Protein AF-A0A843BWD2-F1 (afdb_monomer_lite)

Foldseek 3Di:
DVVVLVVVQVVVVVVCVVVVDQKDFLVVVCVVVVHDSVVVQVSCPDPVNVVFWDWDADPVRTIMIGGDPPPPPPPPPPPPVPDDDPVPLVPQCCVVPPCVVQADDPHPHHCVPHPSNVCSVPPDPPPPPPD

Secondary structure (DSSP, 8-state):
-HHHHHHHHHHHHHHHHHHT-SEEEHHHHHHHHT--HHHHHHHHTSHHHHTTEEEEE-TTS-EEEEE------------------GGGSTT-GGGT-TTGGGBSTTSSB-TTT-HHHHHHHT--TTTTTT-

Radius of gyration: 26.28 Å; chains: 1; bounding box: 65×30×62 Å

pLDDT: mean 74.63, std 12.86, range [41.44, 89.5]

Sequence (131 aa):
MIAITKEFKQLLQEMFELRGVTEIAADDLVEVLSVNKKELEKLLKDESVREEFKLVKAKDGSDFVKRYLNERLEGKLMTSTFDIRWDNIDGCPCFTCYELDRCNIGNPISSVDCPLFSKWLFKDPDEEKEK

Structure (mmCIF, N/CA/C/O backbone):
data_AF-A0A843BWD2-F1
#
_entry.id   AF-A0A843BWD2-F1
#
loop_
_atom_site.group_PDB
_atom_site.id
_atom_site.type_symbol
_atom_site.label_atom_id
_atom_site.label_alt_id
_atom_site.label_comp_id
_atom_site.label_asym_id
_atom_site.label_entity_id
_atom_site.label_seq_id
_atom_site.pdbx_PDB_ins_code
_atom_site.Cartn_x
_atom_site.Cartn_y
_atom_site.Cartn_z
_atom_site.occupancy
_atom_site.B_iso_or_equiv
_atom_site.auth_seq_id
_atom_site.auth_comp_id
_atom_site.auth_asym_id
_atom_site.auth_atom_id
_atom_site.pdbx_PDB_model_num
ATOM 1 N N . MET A 1 1 ? -8.088 -2.059 29.812 1.00 48.94 1 MET A N 1
ATOM 2 C CA . MET A 1 1 ? -8.666 -1.932 28.453 1.00 48.94 1 MET A CA 1
ATOM 3 C C . MET A 1 1 ? -7.617 -1.955 27.337 1.00 48.94 1 MET A C 1
ATOM 5 O O . MET A 1 1 ? -7.948 -2.460 26.282 1.00 48.94 1 MET A O 1
ATOM 9 N N . ILE A 1 2 ? -6.366 -1.522 27.564 1.00 47.41 2 ILE A N 1
ATOM 10 C CA . ILE A 1 2 ? -5.292 -1.472 26.540 1.00 47.41 2 ILE A CA 1
ATOM 11 C C . ILE A 1 2 ? -4.837 -2.860 26.023 1.00 47.41 2 ILE A C 1
ATOM 13 O O . ILE A 1 2 ? -4.363 -2.975 24.900 1.00 47.41 2 ILE A O 1
ATOM 17 N N . ALA A 1 3 ? -4.969 -3.929 26.818 1.00 56.78 3 ALA A N 1
ATOM 18 C CA . ALA A 1 3 ? -4.567 -5.277 26.392 1.00 56.78 3 ALA A CA 1
ATOM 19 C C . ALA A 1 3 ? -5.495 -5.857 25.306 1.00 56.78 3 ALA A C 1
ATOM 21 O O . ALA A 1 3 ? -5.021 -6.402 24.318 1.00 56.78 3 ALA A O 1
ATOM 22 N N . ILE A 1 4 ? -6.807 -5.638 25.449 1.00 64.12 4 ILE A N 1
ATOM 23 C CA . ILE A 1 4 ? -7.839 -6.180 24.551 1.00 64.12 4 ILE A CA 1
ATOM 24 C C . ILE A 1 4 ? -7.719 -5.574 23.145 1.00 64.12 4 ILE A C 1
ATOM 26 O O . ILE A 1 4 ? -7.925 -6.255 22.146 1.00 64.12 4 ILE A O 1
ATOM 30 N N . THR A 1 5 ? -7.352 -4.294 23.044 1.00 69.88 5 THR A N 1
ATOM 31 C CA . THR A 1 5 ? -7.241 -3.600 21.753 1.00 69.88 5 THR A CA 1
ATOM 32 C C . THR A 1 5 ? -6.000 -4.009 20.960 1.00 69.88 5 THR A C 1
ATOM 34 O O . THR A 1 5 ? -6.059 -4.052 19.733 1.00 69.88 5 THR A O 1
ATOM 37 N N . LYS A 1 6 ? -4.905 -4.394 21.631 1.00 74.19 6 LYS A N 1
ATOM 38 C CA . LYS A 1 6 ? -3.721 -4.965 20.965 1.00 74.19 6 LYS A CA 1
ATOM 39 C C . LYS A 1 6 ? -3.988 -6.355 20.392 1.00 74.19 6 LYS A C 1
ATOM 41 O O . LYS A 1 6 ? -3.645 -6.596 19.240 1.00 74.19 6 LYS A O 1
ATOM 46 N N . GLU A 1 7 ? -4.626 -7.233 21.165 1.00 79.44 7 GLU A N 1
ATOM 47 C CA . GLU A 1 7 ? -4.991 -8.582 20.705 1.00 79.44 7 GLU A CA 1
ATOM 48 C C . GLU A 1 7 ? -5.971 -8.519 19.526 1.00 79.44 7 GLU A C 1
ATOM 50 O O . GLU A 1 7 ? -5.778 -9.188 18.513 1.00 79.44 7 GLU A O 1
ATOM 55 N N . PHE A 1 8 ? -6.967 -7.633 19.604 1.00 82.75 8 PHE A N 1
ATOM 56 C CA . PHE A 1 8 ? -7.912 -7.392 18.513 1.00 82.75 8 PHE A CA 1
ATOM 57 C C . PHE A 1 8 ? -7.224 -6.912 17.226 1.00 82.75 8 PHE A C 1
ATOM 59 O O . PHE A 1 8 ? -7.528 -7.393 16.135 1.00 82.75 8 PHE A O 1
ATOM 66 N N . LYS A 1 9 ? -6.271 -5.981 17.344 1.00 83.00 9 LYS A N 1
ATOM 67 C CA . LYS A 1 9 ? -5.496 -5.484 16.203 1.00 83.00 9 LYS A CA 1
ATOM 68 C C . LYS A 1 9 ? -4.676 -6.590 15.541 1.00 83.00 9 LYS A C 1
ATOM 70 O O . LYS A 1 9 ? -4.647 -6.662 14.316 1.00 83.00 9 LYS A O 1
ATOM 75 N N . GLN A 1 10 ? -4.038 -7.443 16.338 1.00 83.88 10 GLN A N 1
ATOM 76 C CA . GLN A 1 10 ? -3.230 -8.551 15.834 1.00 83.88 10 GLN A CA 1
ATOM 77 C C . GLN A 1 10 ? -4.095 -9.588 15.104 1.00 83.88 10 GLN A C 1
ATOM 79 O O . GLN A 1 10 ? -3.762 -9.981 13.990 1.00 83.88 10 GLN A O 1
ATOM 84 N N . LEU A 1 11 ? -5.262 -9.929 15.660 1.00 85.56 11 LEU A N 1
ATOM 85 C CA . LEU A 1 11 ? -6.241 -10.804 15.003 1.00 85.56 11 LEU A CA 1
ATOM 86 C C . LEU A 1 11 ? -6.733 -10.233 13.666 1.00 85.56 11 LEU A C 1
ATOM 88 O O . LEU A 1 11 ? -6.853 -10.965 12.684 1.00 85.56 11 LEU A O 1
ATOM 92 N N . LEU A 1 12 ? -6.999 -8.923 13.602 1.00 85.94 12 LEU A N 1
ATOM 93 C CA . LEU A 1 12 ? -7.332 -8.274 12.335 1.00 85.94 12 LEU A CA 1
ATOM 94 C C . LEU A 1 12 ? -6.163 -8.362 11.347 1.00 85.94 12 LEU A C 1
ATOM 96 O O . LEU A 1 12 ? -6.379 -8.735 10.200 1.00 85.94 12 LEU A O 1
ATOM 100 N N . GLN A 1 13 ? -4.931 -8.066 11.759 1.00 85.31 13 GLN A N 1
ATOM 101 C CA . GLN A 1 13 ? -3.770 -8.167 10.866 1.00 85.31 13 GLN A CA 1
ATOM 102 C C . GLN A 1 13 ? -3.615 -9.582 10.288 1.00 85.31 13 GLN A C 1
ATOM 104 O O . GLN A 1 13 ? -3.538 -9.720 9.066 1.00 85.31 13 GLN A O 1
ATOM 109 N N . GLU A 1 14 ? -3.693 -10.615 11.130 1.00 85.50 14 GLU A N 1
ATOM 110 C CA . GLU A 1 14 ? -3.626 -12.019 10.704 1.00 85.50 14 GLU A CA 1
ATOM 111 C C . GLU A 1 14 ? -4.747 -12.379 9.721 1.00 85.50 14 GLU A C 1
ATOM 113 O O . GLU A 1 14 ? -4.492 -13.014 8.699 1.00 85.50 14 GLU A O 1
ATOM 118 N N . MET A 1 15 ? -5.984 -11.932 9.961 1.00 84.31 15 MET A N 1
ATOM 119 C CA . MET A 1 15 ? -7.099 -12.213 9.049 1.00 84.31 15 MET A CA 1
ATOM 120 C C . MET A 1 15 ? -6.943 -11.560 7.675 1.00 84.31 15 MET A C 1
ATOM 122 O O . MET A 1 15 ? -7.268 -12.182 6.661 1.00 84.31 15 MET A O 1
ATOM 126 N N . PHE A 1 16 ? -6.451 -10.321 7.624 1.00 86.12 16 PHE A N 1
ATOM 127 C CA . PHE A 1 16 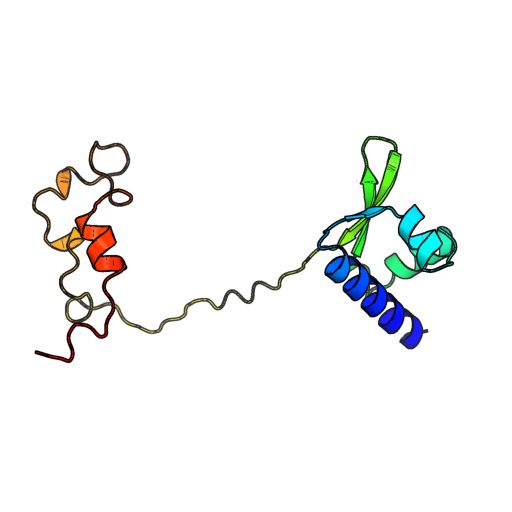? -6.198 -9.640 6.353 1.00 86.12 16 PHE A CA 1
ATOM 128 C C . PHE A 1 16 ? -5.015 -10.277 5.607 1.00 86.12 16 PHE A C 1
ATOM 130 O O . PHE A 1 16 ? -5.069 -10.402 4.385 1.00 86.12 16 PHE A O 1
ATOM 137 N N . GLU A 1 17 ? -3.980 -10.725 6.323 1.00 83.81 17 GLU A N 1
ATOM 138 C CA . GLU A 1 17 ? -2.812 -11.400 5.737 1.00 83.81 17 GLU A CA 1
ATOM 139 C C . GLU A 1 17 ? -3.142 -12.799 5.214 1.00 83.81 17 GLU A C 1
ATOM 141 O O . GLU A 1 17 ? -2.787 -13.120 4.082 1.00 83.81 17 GLU A O 1
ATOM 146 N N . LEU A 1 18 ? -3.898 -13.598 5.974 1.00 83.69 18 LEU A N 1
ATOM 147 C CA . LEU A 1 18 ? -4.339 -14.931 5.552 1.00 83.69 18 LEU A CA 1
ATOM 148 C C . LEU A 1 18 ? -5.240 -14.885 4.316 1.00 83.69 18 LEU A C 1
ATOM 150 O O . LEU A 1 18 ? -5.141 -15.747 3.444 1.00 83.69 18 LEU A O 1
ATOM 154 N N . ARG A 1 19 ? -6.136 -13.893 4.241 1.00 81.75 19 ARG A N 1
ATOM 155 C CA . ARG A 1 19 ? -7.045 -13.730 3.098 1.00 81.75 19 ARG A CA 1
ATOM 156 C C . ARG A 1 19 ? -6.390 -13.004 1.918 1.00 81.75 19 ARG A C 1
ATOM 158 O O . ARG A 1 19 ? -6.922 -13.079 0.815 1.00 81.75 19 ARG A O 1
ATOM 165 N N . GLY A 1 20 ? -5.276 -12.297 2.127 1.00 78.75 20 GLY A N 1
ATOM 166 C CA . GLY A 1 20 ? -4.609 -11.507 1.086 1.00 78.75 20 GLY A CA 1
ATOM 167 C C . GLY A 1 20 ? -5.480 -10.377 0.524 1.00 78.75 20 GLY A C 1
ATOM 168 O O . GLY A 1 20 ? -5.328 -9.993 -0.634 1.00 78.75 20 GLY A O 1
ATOM 169 N N . VAL A 1 21 ? -6.422 -9.865 1.322 1.00 82.56 21 VAL A N 1
ATOM 170 C CA . VAL A 1 21 ? -7.381 -8.824 0.920 1.00 82.56 21 VAL A CA 1
ATOM 171 C C . VAL A 1 21 ? -7.161 -7.547 1.717 1.00 82.56 21 VAL A C 1
ATOM 173 O O . VAL A 1 21 ? -6.648 -7.568 2.831 1.00 82.56 21 VAL A O 1
ATOM 176 N N . THR A 1 22 ? -7.579 -6.417 1.153 1.00 82.38 22 THR A N 1
ATOM 177 C CA . THR A 1 22 ? -7.536 -5.097 1.805 1.00 82.38 22 THR A CA 1
ATOM 178 C C . THR A 1 22 ? -8.872 -4.699 2.431 1.00 82.38 22 THR A C 1
ATOM 180 O O . THR A 1 22 ? -8.946 -3.689 3.134 1.00 82.38 22 THR A O 1
ATOM 183 N N . GLU A 1 23 ? -9.922 -5.492 2.204 1.00 87.31 23 GLU A N 1
ATOM 184 C CA . GLU A 1 23 ? -11.295 -5.245 2.640 1.00 87.31 23 GLU A CA 1
ATOM 185 C C . GLU A 1 23 ? -11.943 -6.568 3.074 1.00 87.31 23 GLU A C 1
ATOM 187 O O . GLU A 1 23 ? -11.827 -7.579 2.381 1.00 87.31 23 GLU A O 1
ATOM 192 N N . ILE A 1 24 ? -12.618 -6.566 4.225 1.00 88.31 24 ILE A N 1
ATOM 193 C CA . ILE A 1 24 ? -13.385 -7.708 4.745 1.00 88.31 24 ILE A CA 1
ATOM 194 C C . ILE A 1 24 ? -14.783 -7.213 5.122 1.00 88.31 24 ILE A C 1
ATOM 196 O O . ILE A 1 24 ? -14.920 -6.121 5.675 1.00 88.31 24 ILE A O 1
ATOM 200 N N . ALA A 1 25 ? -15.827 -7.992 4.829 1.00 89.12 25 ALA A N 1
ATOM 201 C CA . ALA A 1 25 ? -17.191 -7.661 5.238 1.00 89.12 25 ALA A CA 1
ATOM 202 C C . ALA A 1 25 ? -17.284 -7.526 6.764 1.00 89.12 25 ALA A C 1
ATOM 204 O O . ALA A 1 25 ? -16.712 -8.317 7.513 1.00 89.12 25 ALA A O 1
ATOM 205 N N . ALA A 1 26 ? -18.001 -6.509 7.243 1.00 87.56 26 ALA A N 1
ATOM 206 C CA . ALA A 1 26 ? -18.178 -6.318 8.678 1.00 87.56 26 ALA A CA 1
ATOM 207 C C . ALA A 1 26 ? -18.944 -7.492 9.304 1.00 87.56 26 ALA A C 1
ATOM 209 O O . ALA A 1 26 ? -18.646 -7.865 10.435 1.00 87.56 26 ALA A O 1
ATOM 210 N N . ASP A 1 27 ? -19.877 -8.091 8.559 1.00 85.88 27 ASP A N 1
ATOM 211 C CA . ASP A 1 27 ? -20.645 -9.254 9.006 1.00 85.88 27 ASP A CA 1
ATOM 212 C C . ASP A 1 27 ? -19.748 -10.497 9.168 1.00 85.88 27 ASP A C 1
ATOM 214 O O . ASP A 1 27 ? -19.808 -11.146 10.210 1.00 85.88 27 ASP A O 1
ATOM 218 N N . ASP A 1 28 ? -18.809 -10.744 8.243 1.00 85.88 28 ASP A N 1
ATOM 219 C CA . ASP A 1 28 ? -17.791 -11.799 8.397 1.00 85.88 28 ASP A CA 1
ATOM 220 C C . ASP A 1 28 ? -16.959 -11.605 9.674 1.00 85.88 28 ASP A C 1
ATOM 222 O O . ASP A 1 28 ? -16.636 -12.561 10.377 1.00 85.88 28 ASP A O 1
ATOM 226 N N . LEU A 1 29 ? -16.579 -10.360 9.982 1.00 84.62 29 LEU A N 1
ATOM 227 C CA . LEU A 1 29 ? -15.788 -10.055 11.176 1.00 84.62 29 LEU A CA 1
ATOM 228 C C . LEU A 1 29 ? -16.598 -10.236 12.459 1.00 84.62 29 LEU A C 1
ATOM 230 O O . LEU A 1 29 ? -16.058 -10.722 13.449 1.00 84.62 29 LEU A O 1
ATOM 234 N N . VAL A 1 30 ? -17.876 -9.857 12.445 1.00 86.88 30 VAL A N 1
ATOM 235 C CA . VAL A 1 30 ? -18.824 -10.076 13.548 1.00 86.88 30 VAL A CA 1
ATOM 236 C C . VAL A 1 30 ? -18.970 -11.570 13.835 1.00 86.88 30 VAL A C 1
ATOM 238 O O . VAL A 1 30 ? -18.891 -11.966 14.999 1.00 86.88 30 VAL A O 1
ATOM 241 N N . GLU A 1 31 ? -19.114 -12.398 12.796 1.00 85.75 31 GLU A N 1
ATOM 242 C CA . GLU A 1 31 ? -19.218 -13.854 12.938 1.00 85.75 31 GLU A CA 1
ATOM 243 C C . GLU A 1 31 ? -17.921 -14.476 13.465 1.00 85.75 31 GLU A C 1
ATOM 245 O O . GLU A 1 31 ? -17.940 -15.192 14.468 1.00 85.75 31 GLU A O 1
ATOM 250 N N . VAL A 1 32 ? -16.780 -14.170 12.840 1.00 84.50 32 VAL A N 1
ATOM 251 C CA . VAL A 1 32 ? -15.494 -14.791 13.199 1.00 84.50 32 VAL A CA 1
ATOM 252 C C . VAL A 1 32 ? -15.026 -14.366 14.589 1.00 84.50 32 VAL A C 1
ATOM 254 O O . VAL A 1 32 ? -14.531 -15.190 15.355 1.00 84.50 32 VAL A O 1
ATOM 257 N N . LEU A 1 33 ? -15.192 -13.089 14.936 1.00 81.75 33 LEU A N 1
ATOM 258 C CA . LEU A 1 33 ? -14.760 -12.563 16.232 1.00 81.75 33 LEU A CA 1
ATOM 259 C C . LEU A 1 33 ? -15.814 -12.772 17.326 1.00 81.75 33 LEU A C 1
ATOM 261 O O . LEU A 1 33 ? -15.529 -12.504 18.490 1.00 81.75 33 LEU A O 1
ATOM 265 N N . SER A 1 34 ? -17.013 -13.259 16.974 1.00 83.81 34 SER A N 1
ATOM 266 C CA . SER A 1 34 ? -18.134 -13.459 17.903 1.00 83.81 34 SER A CA 1
ATOM 267 C C . SER A 1 34 ? -18.458 -12.201 18.727 1.00 83.81 34 SER A C 1
ATOM 269 O O . SER A 1 34 ? -18.771 -12.281 19.916 1.00 83.81 34 SER A O 1
ATOM 271 N N . VAL A 1 35 ? -18.369 -11.025 18.098 1.00 83.94 35 VAL A N 1
ATOM 272 C CA . VAL A 1 35 ? -18.633 -9.714 18.719 1.00 83.94 35 VAL A CA 1
ATOM 273 C C . VAL A 1 35 ? -19.863 -9.067 18.111 1.00 83.94 35 VAL A C 1
ATOM 275 O O . VAL A 1 35 ? -20.155 -9.258 16.937 1.00 83.94 35 VAL A O 1
ATOM 278 N N . ASN A 1 36 ? -20.563 -8.217 18.861 1.00 86.88 36 ASN A N 1
ATOM 279 C CA . ASN A 1 36 ? -21.674 -7.461 18.285 1.00 86.88 36 ASN A CA 1
ATOM 280 C C . ASN A 1 36 ? -21.186 -6.328 17.374 1.00 86.88 36 ASN A C 1
ATOM 282 O O . ASN A 1 36 ? -20.152 -5.707 17.621 1.00 86.88 36 ASN A O 1
ATOM 286 N N . LYS A 1 37 ? -22.008 -5.928 16.396 1.00 82.88 37 LYS A N 1
ATOM 287 C CA . LYS A 1 37 ? -21.708 -4.796 15.495 1.00 82.88 37 LYS A CA 1
ATOM 288 C C . LYS A 1 37 ? -21.363 -3.495 16.240 1.00 82.88 37 LYS A C 1
ATOM 290 O O . LYS A 1 37 ? -20.452 -2.772 15.852 1.00 82.88 37 LYS A O 1
ATOM 295 N N . LYS A 1 38 ? -22.031 -3.226 17.370 1.00 84.38 38 LYS A N 1
ATOM 296 C CA . LYS A 1 38 ? -21.731 -2.074 18.245 1.00 84.38 38 LYS A CA 1
ATOM 297 C C . LYS A 1 38 ? -20.368 -2.175 18.935 1.00 84.38 38 LYS A C 1
ATOM 299 O O . LYS A 1 38 ? -19.732 -1.154 19.182 1.00 84.38 38 LYS A O 1
ATOM 304 N N . GLU A 1 39 ? -19.938 -3.385 19.278 1.00 83.19 39 GLU A N 1
ATOM 305 C CA . GLU A 1 39 ? -18.632 -3.629 19.893 1.00 83.19 39 GLU A CA 1
ATOM 306 C C . GLU A 1 39 ? -17.528 -3.522 18.849 1.00 83.19 39 GLU A C 1
ATOM 308 O O . GLU A 1 39 ? -16.536 -2.842 19.101 1.00 83.19 39 GLU A O 1
ATOM 313 N N . LEU A 1 40 ? -17.752 -4.071 17.651 1.00 84.56 40 LEU A N 1
ATOM 314 C CA . LEU A 1 40 ? -16.860 -3.904 16.508 1.00 84.56 40 LEU A CA 1
ATOM 315 C C . LEU A 1 40 ? -16.638 -2.417 16.190 1.00 84.56 40 LEU A C 1
ATOM 317 O O . LEU A 1 40 ? -15.500 -1.968 16.093 1.00 84.56 40 LEU A O 1
ATOM 321 N N . GLU A 1 41 ? -17.706 -1.618 16.120 1.00 85.12 41 GLU A N 1
ATOM 322 C CA . GLU A 1 41 ? -17.588 -0.166 15.928 1.00 85.12 41 GLU A CA 1
ATOM 323 C C . GLU A 1 41 ? -16.814 0.531 17.052 1.00 85.12 41 GLU A C 1
ATOM 325 O O . GLU A 1 41 ? -16.092 1.497 16.798 1.00 85.12 41 GLU A O 1
ATOM 330 N N . LYS A 1 42 ? -16.976 0.083 18.301 1.00 86.44 42 LYS A N 1
ATOM 331 C CA . LYS A 1 42 ? -16.263 0.652 19.449 1.00 86.44 42 LYS A CA 1
ATOM 332 C C . LYS A 1 42 ? -14.770 0.324 19.388 1.00 86.44 42 LYS A C 1
ATOM 334 O O . LYS A 1 42 ? -13.961 1.207 19.653 1.00 86.44 42 LYS A O 1
ATOM 339 N N . LEU A 1 43 ? -14.423 -0.904 19.008 1.00 84.50 43 LEU A N 1
ATOM 340 C CA . LEU A 1 43 ? -13.042 -1.366 18.856 1.00 84.50 43 LEU A CA 1
ATOM 341 C C . LEU A 1 43 ? -12.343 -0.684 17.673 1.00 84.50 43 LEU A C 1
ATOM 343 O O . LEU A 1 43 ? -11.206 -0.249 17.807 1.00 84.50 43 LEU A O 1
ATOM 347 N N . LEU A 1 44 ? -13.042 -0.490 16.551 1.00 85.38 44 LEU A N 1
ATOM 348 C CA . LEU A 1 44 ? -12.515 0.236 15.386 1.00 85.38 44 LEU A CA 1
ATOM 349 C C . LEU A 1 44 ? -12.370 1.750 15.617 1.00 85.38 44 LEU A C 1
ATOM 351 O O . LEU A 1 44 ? -11.657 2.422 14.874 1.00 85.38 44 LEU A O 1
ATOM 355 N N . LYS A 1 45 ? -13.054 2.314 16.621 1.00 84.88 45 LYS A N 1
ATOM 356 C CA . LYS A 1 45 ? -12.900 3.722 17.028 1.00 84.88 45 LYS A CA 1
ATOM 357 C C . LYS A 1 45 ? -11.726 3.948 17.981 1.00 84.88 45 LYS A C 1
ATOM 359 O O . LYS A 1 45 ? -11.413 5.110 18.240 1.00 84.88 45 LYS A O 1
ATOM 364 N N . ASP A 1 46 ? -11.104 2.885 18.489 1.00 85.06 46 ASP A N 1
ATOM 365 C CA . ASP A 1 46 ? -9.923 2.989 19.341 1.00 85.06 46 ASP A CA 1
ATOM 366 C C . ASP A 1 46 ? -8.750 3.610 18.572 1.00 85.06 46 ASP A C 1
ATOM 368 O O . ASP A 1 46 ? -8.535 3.313 17.396 1.00 85.06 46 ASP A O 1
ATOM 372 N N . GLU A 1 47 ? -7.990 4.476 19.236 1.00 78.00 47 GLU A N 1
ATOM 373 C CA . GLU A 1 47 ? -6.893 5.238 18.630 1.00 78.00 47 GLU A CA 1
ATOM 374 C C . GLU A 1 47 ? -5.820 4.324 18.022 1.00 78.00 47 GLU A C 1
ATOM 376 O O . GLU A 1 47 ? -5.307 4.609 16.945 1.00 78.00 47 GLU A O 1
ATOM 381 N N . SER A 1 48 ? -5.563 3.165 18.638 1.00 77.50 48 SER A N 1
ATOM 382 C CA . SER A 1 48 ? -4.552 2.209 18.164 1.00 77.50 48 SER A CA 1
ATOM 383 C C . SER A 1 48 ? -4.953 1.421 16.909 1.00 77.50 48 SER A C 1
ATOM 385 O O . SER A 1 48 ? -4.087 0.839 16.244 1.00 77.50 48 SER A O 1
ATOM 387 N N . VAL A 1 49 ? -6.253 1.388 16.598 1.00 83.38 49 VAL A N 1
ATOM 388 C CA . VAL A 1 49 ? -6.850 0.603 15.506 1.00 83.38 49 VAL A CA 1
ATOM 389 C C . VAL A 1 49 ? -7.316 1.509 14.370 1.00 83.38 49 VAL A C 1
ATOM 391 O O . VAL A 1 49 ? -7.100 1.184 13.205 1.00 83.38 49 VAL A O 1
ATOM 394 N N . ARG A 1 50 ? -7.911 2.664 14.691 1.00 82.12 50 ARG A N 1
ATOM 395 C CA . ARG A 1 50 ? -8.524 3.603 13.734 1.00 82.12 50 ARG A CA 1
ATOM 396 C C . ARG A 1 50 ? -7.547 4.150 12.688 1.00 82.12 50 ARG A C 1
ATOM 398 O O . ARG A 1 50 ? -7.975 4.582 11.612 1.00 82.12 50 ARG A O 1
ATOM 405 N N . GLU A 1 51 ? -6.255 4.176 13.008 1.00 78.00 51 GLU A N 1
ATOM 406 C CA . GLU A 1 51 ? -5.199 4.583 12.076 1.00 78.00 51 GLU A CA 1
ATOM 407 C C . GLU A 1 51 ? -5.013 3.583 10.926 1.00 78.00 51 GLU A C 1
ATOM 409 O O . GLU A 1 51 ? -4.760 4.004 9.799 1.00 78.00 51 GLU A O 1
ATOM 414 N N . GLU A 1 52 ? -5.200 2.286 11.188 1.00 81.38 52 GLU A N 1
ATOM 415 C CA . GLU A 1 52 ? -4.955 1.197 10.231 1.00 81.38 52 GLU A CA 1
ATOM 416 C C . GLU A 1 52 ? -6.240 0.554 9.702 1.00 81.38 52 GLU A C 1
ATOM 418 O O . GLU A 1 52 ? -6.246 0.028 8.594 1.00 81.38 52 GLU A O 1
ATOM 423 N N . PHE A 1 53 ? -7.347 0.600 10.442 1.00 87.06 53 PHE A N 1
ATOM 424 C CA . PHE A 1 53 ? -8.600 -0.055 10.067 1.00 87.06 53 PHE A CA 1
ATOM 425 C C . PHE A 1 53 ? -9.771 0.914 10.192 1.00 87.06 53 PHE A C 1
ATOM 427 O O . PHE A 1 53 ? -9.954 1.558 11.227 1.00 87.06 53 PHE A O 1
ATOM 434 N N . LYS A 1 54 ? -10.603 1.010 9.149 1.00 86.81 54 LYS A N 1
ATOM 435 C CA . LYS A 1 54 ? -11.838 1.811 9.199 1.00 86.81 54 LYS A CA 1
ATOM 436 C C . LYS A 1 54 ? -13.018 1.044 8.644 1.00 86.81 54 LYS A C 1
ATOM 438 O O . LYS A 1 54 ? -12.902 0.338 7.648 1.00 86.81 54 LYS A O 1
ATOM 443 N N . LEU A 1 55 ? -14.168 1.263 9.268 1.00 88.00 55 LEU A N 1
ATOM 444 C CA . LEU A 1 55 ? -15.452 0.841 8.735 1.00 88.00 55 LEU A CA 1
ATOM 445 C C . LEU A 1 55 ? -15.860 1.784 7.592 1.00 88.00 55 LEU A C 1
ATOM 447 O O . LEU A 1 55 ? -15.871 3.006 7.763 1.00 88.00 55 LEU A O 1
ATOM 451 N N . VAL A 1 56 ? -16.184 1.217 6.437 1.00 87.88 56 VAL A N 1
ATOM 452 C CA . VAL A 1 56 ? -16.577 1.910 5.211 1.00 87.88 56 VAL A CA 1
ATOM 453 C C . VAL A 1 56 ? -17.900 1.327 4.734 1.00 87.88 56 VAL A C 1
ATOM 455 O O . VAL A 1 56 ? -18.091 0.115 4.740 1.00 87.88 56 VAL A O 1
ATOM 458 N N . LYS A 1 57 ? -18.806 2.199 4.293 1.00 87.88 57 LYS A N 1
ATOM 459 C CA . LYS A 1 57 ? -20.052 1.794 3.644 1.00 87.88 57 LYS A CA 1
ATOM 460 C C . LYS A 1 57 ? -19.867 1.733 2.141 1.00 87.88 57 LYS A C 1
ATOM 462 O O . LYS A 1 57 ? -19.437 2.717 1.534 1.00 87.88 57 LYS A O 1
ATOM 467 N N . ALA A 1 58 ? -20.214 0.602 1.549 1.00 84.00 58 ALA A N 1
ATOM 468 C CA . ALA A 1 58 ? -20.291 0.467 0.108 1.00 84.00 58 ALA A CA 1
ATOM 469 C C . ALA A 1 58 ? -21.557 1.132 -0.450 1.00 84.00 58 ALA A C 1
ATOM 471 O O . ALA A 1 58 ? -22.480 1.516 0.273 1.00 84.00 58 ALA A O 1
ATOM 472 N N . LYS A 1 59 ? -21.583 1.301 -1.776 1.00 82.31 59 LYS A N 1
ATOM 473 C CA . LYS A 1 59 ? -22.683 1.970 -2.493 1.00 82.31 59 LYS A CA 1
ATOM 474 C C . LYS A 1 59 ? -24.010 1.213 -2.407 1.00 82.31 59 LYS A C 1
ATOM 476 O O . LYS A 1 59 ? -25.059 1.818 -2.584 1.00 82.31 59 LYS A O 1
ATOM 481 N N . ASP A 1 60 ? -23.949 -0.086 -2.151 1.00 82.62 60 ASP A N 1
ATOM 482 C CA . ASP A 1 60 ? -25.094 -0.974 -1.944 1.00 82.62 60 ASP A CA 1
ATOM 483 C C . ASP A 1 60 ? -25.631 -0.941 -0.498 1.00 82.62 60 ASP A C 1
ATOM 485 O O . ASP A 1 60 ? -26.655 -1.555 -0.209 1.00 82.62 60 ASP A O 1
ATOM 489 N N . GLY A 1 61 ? -24.978 -0.197 0.404 1.00 83.25 61 GLY A N 1
ATOM 490 C CA . GLY A 1 61 ? -25.355 -0.076 1.811 1.00 83.25 61 GLY A CA 1
ATOM 491 C C . GLY A 1 61 ? -24.726 -1.121 2.734 1.00 83.25 61 GLY A C 1
ATOM 492 O O . GLY A 1 61 ? -24.986 -1.069 3.937 1.00 83.25 61 GLY A O 1
ATOM 493 N N . SER A 1 62 ? -23.896 -2.027 2.209 1.00 85.44 62 SER A N 1
ATOM 494 C CA . SER A 1 62 ? -23.163 -2.999 3.024 1.00 85.44 62 SER A CA 1
ATOM 495 C C . SER A 1 62 ? -21.952 -2.362 3.722 1.00 85.44 62 SER A C 1
ATOM 497 O O . SER A 1 62 ? -21.374 -1.378 3.248 1.00 85.44 62 SER A O 1
ATOM 499 N N . ASP A 1 63 ? -21.608 -2.882 4.903 1.00 88.81 63 ASP A N 1
ATOM 500 C CA . ASP A 1 63 ? -20.509 -2.385 5.732 1.00 88.81 63 ASP A CA 1
ATOM 501 C C . ASP A 1 63 ? -19.275 -3.285 5.563 1.00 88.81 63 ASP A C 1
ATOM 503 O O . ASP A 1 63 ? -19.353 -4.499 5.747 1.00 88.81 63 ASP A O 1
ATOM 507 N N . PHE A 1 64 ? -18.117 -2.685 5.286 1.00 89.50 64 PHE A N 1
ATOM 508 C CA . PHE A 1 64 ? -16.828 -3.373 5.181 1.00 89.50 64 PHE A CA 1
ATOM 509 C C . PHE A 1 64 ? -15.795 -2.719 6.088 1.00 89.50 64 PHE A C 1
ATOM 511 O O . PHE A 1 64 ? -15.791 -1.504 6.279 1.00 89.50 64 PHE A O 1
ATOM 518 N N . VAL A 1 65 ? -14.873 -3.508 6.624 1.00 87.69 65 VAL A N 1
ATOM 519 C CA . VAL A 1 65 ? -13.675 -3.000 7.289 1.00 87.69 65 VAL A CA 1
ATOM 520 C C . VAL A 1 65 ? -12.542 -2.993 6.276 1.00 87.69 65 VAL A C 1
ATOM 522 O O . VAL A 1 65 ? -12.178 -4.027 5.719 1.00 87.69 65 VAL A O 1
ATOM 525 N N . LYS A 1 66 ? -11.985 -1.808 6.041 1.00 86.75 66 LYS A N 1
ATOM 526 C CA . LYS A 1 66 ? -10.865 -1.583 5.134 1.00 86.75 66 LYS A CA 1
ATOM 527 C C . LYS A 1 66 ? -9.580 -1.394 5.926 1.00 86.75 66 LYS A C 1
ATOM 529 O O . LYS A 1 66 ? -9.536 -0.547 6.826 1.00 86.75 66 LYS A O 1
ATOM 534 N N . ARG A 1 67 ? -8.542 -2.151 5.564 1.00 86.00 67 ARG A N 1
ATOM 535 C CA . ARG A 1 67 ? -7.176 -1.959 6.062 1.00 86.00 67 ARG A CA 1
ATOM 536 C C . ARG A 1 67 ? -6.509 -0.877 5.224 1.00 86.00 67 ARG A C 1
ATOM 538 O O . ARG A 1 67 ? -6.301 -1.031 4.022 1.00 86.00 67 ARG A O 1
ATOM 545 N N . TYR A 1 68 ? -6.177 0.226 5.870 1.00 78.06 68 TYR A N 1
ATOM 546 C CA . TYR A 1 68 ? -5.286 1.237 5.342 1.00 78.06 68 TYR A CA 1
ATOM 547 C C . TYR A 1 68 ? -3.876 0.818 5.722 1.00 78.06 68 TYR A C 1
ATOM 549 O O . TYR A 1 68 ? -3.471 0.927 6.879 1.00 78.06 68 TYR A O 1
ATOM 557 N N . LEU A 1 69 ? -3.120 0.333 4.739 1.00 64.81 69 LEU A N 1
ATOM 558 C CA . LEU A 1 69 ? -1.676 0.337 4.872 1.00 64.81 69 LEU A CA 1
ATOM 559 C C . LEU A 1 69 ? -1.266 1.814 4.870 1.00 64.81 69 LEU A C 1
ATOM 561 O O . LEU A 1 69 ? -1.097 2.425 3.817 1.00 64.81 69 LEU A O 1
ATOM 565 N N . ASN A 1 70 ? -1.096 2.402 6.054 1.00 55.09 70 ASN A N 1
ATOM 566 C CA . ASN A 1 70 ? -0.071 3.422 6.194 1.00 55.09 70 ASN A CA 1
ATOM 567 C C . ASN A 1 70 ? 1.244 2.660 6.096 1.00 55.09 70 ASN A C 1
ATOM 569 O O . ASN A 1 70 ? 1.934 2.432 7.088 1.00 55.09 70 ASN A O 1
ATOM 573 N N . GLU A 1 71 ? 1.588 2.245 4.878 1.00 50.44 71 GLU A N 1
ATOM 574 C CA . GLU A 1 71 ? 2.981 2.217 4.507 1.00 50.44 71 GLU A CA 1
ATOM 575 C C . GLU A 1 71 ? 3.424 3.647 4.825 1.00 50.44 71 GLU A C 1
ATOM 577 O O . GLU A 1 71 ? 3.215 4.591 4.059 1.00 50.44 71 GLU A O 1
ATOM 582 N N . ARG A 1 72 ? 4.021 3.841 6.010 1.00 45.66 72 ARG A N 1
ATOM 583 C CA . ARG A 1 72 ? 5.198 4.681 6.047 1.00 45.66 72 ARG A CA 1
ATOM 584 C C . ARG A 1 72 ? 6.051 4.039 4.972 1.00 45.66 72 ARG A C 1
ATOM 586 O O . ARG A 1 72 ? 6.797 3.103 5.233 1.00 45.66 72 ARG A O 1
ATOM 593 N N . LEU A 1 73 ? 5.896 4.543 3.753 1.00 47.19 73 LEU A N 1
ATOM 594 C CA . LEU A 1 73 ? 7.004 4.766 2.879 1.00 47.19 73 LEU A CA 1
ATOM 595 C C . LEU A 1 73 ? 7.956 5.578 3.767 1.00 47.19 73 LEU A C 1
ATOM 597 O O . LEU A 1 73 ? 8.077 6.795 3.657 1.00 47.19 73 LEU A O 1
ATOM 601 N N . GLU A 1 74 ? 8.698 4.880 4.626 1.00 46.72 74 GLU A N 1
ATOM 602 C CA . GLU A 1 74 ? 10.134 4.964 4.571 1.00 46.72 74 GLU A CA 1
ATOM 603 C C . GLU A 1 74 ? 10.467 4.690 3.104 1.00 46.72 74 GLU A C 1
ATOM 605 O O . GLU A 1 74 ? 10.958 3.634 2.716 1.00 46.72 74 GLU A O 1
ATOM 610 N N . GLY A 1 75 ? 10.176 5.681 2.251 1.00 43.72 75 GLY A N 1
ATOM 611 C CA . GLY A 1 75 ? 11.055 6.000 1.177 1.00 43.72 75 GLY A CA 1
ATOM 612 C C . GLY A 1 75 ? 12.358 6.146 1.920 1.00 43.72 75 GLY A C 1
ATOM 613 O O . GLY A 1 75 ? 12.654 7.190 2.501 1.00 43.72 75 GLY A O 1
ATOM 614 N N . LYS A 1 76 ? 13.124 5.057 1.945 1.00 42.31 76 LYS A N 1
ATOM 615 C CA . LYS A 1 76 ? 14.536 5.148 1.679 1.00 42.31 76 LYS A CA 1
ATOM 616 C C . LYS A 1 76 ? 14.581 6.082 0.481 1.00 42.31 76 LYS A C 1
ATOM 618 O O . LYS A 1 76 ? 14.449 5.654 -0.662 1.00 42.31 76 LYS A O 1
ATOM 623 N N . LEU A 1 77 ? 14.663 7.388 0.753 1.00 46.00 77 LEU A N 1
ATOM 624 C CA . LEU A 1 77 ? 15.324 8.280 -0.157 1.00 46.00 77 LEU A CA 1
ATOM 625 C C . LEU A 1 77 ? 16.590 7.498 -0.445 1.00 46.00 77 LEU A C 1
ATOM 627 O O . LEU A 1 77 ? 17.347 7.182 0.478 1.00 46.00 77 LEU A O 1
ATOM 631 N N . MET A 1 78 ? 16.758 7.074 -1.691 1.00 47.53 78 MET A N 1
ATOM 632 C CA . MET A 1 78 ? 18.083 6.740 -2.151 1.00 47.53 78 MET A CA 1
ATOM 633 C C . MET A 1 78 ? 18.860 8.054 -2.064 1.00 47.53 78 MET A C 1
ATOM 635 O O . MET A 1 78 ? 19.074 8.742 -3.050 1.00 47.53 78 MET A O 1
ATOM 639 N N . THR A 1 79 ? 19.270 8.441 -0.856 1.00 49.81 79 THR A N 1
ATOM 640 C CA . THR A 1 79 ? 20.423 9.288 -0.633 1.00 49.81 79 THR A CA 1
ATOM 64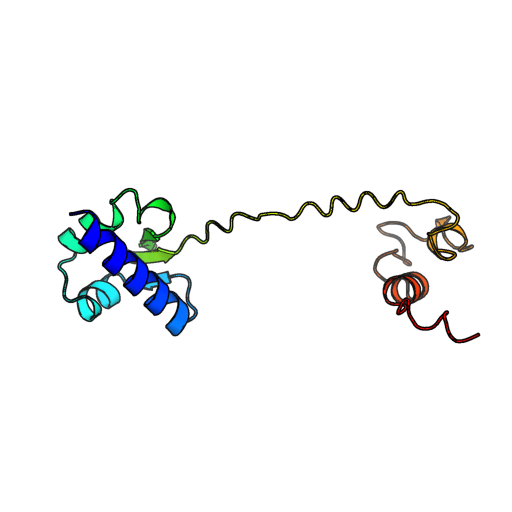1 C C . THR A 1 79 ? 21.616 8.393 -0.909 1.00 49.81 79 THR A C 1
ATOM 643 O O . THR A 1 79 ? 22.403 8.075 -0.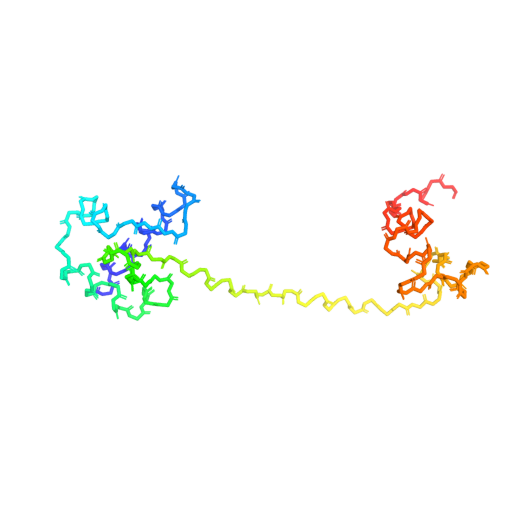019 1.00 49.81 79 THR A O 1
ATOM 646 N N . SER A 1 80 ? 21.728 7.916 -2.148 1.00 52.56 80 SER A N 1
ATOM 647 C CA . SER A 1 80 ? 23.037 7.608 -2.667 1.00 52.56 80 SER A CA 1
ATOM 648 C C . SER A 1 80 ? 23.740 8.958 -2.685 1.00 52.56 80 SER A C 1
ATOM 650 O O . SER A 1 80 ? 23.500 9.785 -3.558 1.00 52.56 80 SER A O 1
ATOM 652 N N . THR A 1 81 ? 24.622 9.191 -1.720 1.00 53.75 81 THR A N 1
ATOM 653 C CA . THR A 1 81 ? 25.672 10.222 -1.777 1.00 53.75 81 THR A CA 1
ATOM 654 C C . THR A 1 81 ? 26.676 9.948 -2.907 1.00 53.75 81 THR A C 1
ATOM 656 O O . THR A 1 81 ? 27.799 10.445 -2.891 1.00 53.75 81 THR A O 1
ATOM 659 N N . PHE A 1 82 ? 26.285 9.125 -3.881 1.00 59.38 82 PHE A N 1
ATOM 660 C CA . PHE A 1 82 ? 27.057 8.773 -5.043 1.00 59.38 82 PHE A CA 1
ATOM 661 C C . PHE A 1 82 ? 26.998 9.956 -6.001 1.00 59.38 82 PHE A C 1
ATOM 663 O O . PHE A 1 82 ? 26.019 10.174 -6.710 1.00 59.38 82 PHE A O 1
ATOM 670 N N . ASP A 1 83 ? 28.040 10.771 -5.925 1.00 65.81 83 ASP A N 1
ATOM 671 C CA . ASP A 1 83 ? 28.277 11.887 -6.823 1.00 65.81 83 ASP A CA 1
ATOM 672 C C . ASP A 1 83 ? 28.524 11.321 -8.229 1.00 65.81 83 ASP A C 1
ATOM 674 O O . ASP A 1 83 ? 29.548 10.677 -8.468 1.00 65.81 83 ASP A O 1
ATOM 678 N N . ILE A 1 84 ? 27.555 11.479 -9.135 1.00 65.69 84 ILE A N 1
ATOM 679 C CA . ILE A 1 84 ? 27.678 11.019 -10.523 1.00 65.69 84 ILE A CA 1
ATOM 680 C C . ILE A 1 84 ? 28.673 11.945 -11.228 1.00 65.69 84 ILE A C 1
ATOM 682 O O . ILE A 1 84 ? 28.420 13.135 -11.409 1.00 65.69 84 ILE A O 1
ATOM 686 N N . ARG A 1 85 ? 29.814 11.388 -11.629 1.00 73.62 85 ARG A N 1
ATOM 687 C CA . ARG A 1 85 ? 30.896 12.064 -12.349 1.00 73.62 85 ARG A CA 1
ATOM 688 C C . ARG A 1 85 ? 31.064 11.417 -13.714 1.00 73.62 85 ARG A C 1
ATOM 690 O O . ARG A 1 85 ? 30.748 10.248 -13.899 1.00 73.62 85 ARG A O 1
ATOM 697 N N . TRP A 1 86 ? 31.634 12.150 -14.665 1.00 70.06 86 TRP A N 1
ATOM 698 C CA . TRP A 1 86 ? 31.945 11.604 -15.991 1.00 70.06 86 TRP A CA 1
ATOM 699 C C . TRP A 1 86 ? 32.774 10.313 -15.929 1.00 70.06 86 TRP A C 1
ATOM 701 O O . TRP A 1 86 ? 32.576 9.422 -16.748 1.00 70.06 86 TRP A O 1
ATOM 711 N N . ASP A 1 87 ? 33.620 10.176 -14.909 1.00 71.44 87 ASP A N 1
ATOM 712 C CA . ASP A 1 87 ? 34.481 9.008 -14.715 1.00 71.44 87 ASP A CA 1
ATOM 713 C C . ASP A 1 87 ? 33.740 7.768 -14.181 1.00 71.44 87 ASP A C 1
ATOM 715 O O . ASP A 1 87 ? 34.270 6.665 -14.271 1.00 71.44 87 ASP A O 1
ATOM 719 N N . ASN A 1 88 ? 32.537 7.919 -13.607 1.00 72.56 88 ASN A N 1
ATOM 720 C CA . ASN A 1 88 ? 31.777 6.814 -13.001 1.00 72.56 88 ASN A CA 1
ATOM 721 C C . ASN A 1 88 ? 30.465 6.480 -13.725 1.00 72.56 88 ASN A C 1
ATOM 723 O O . ASN A 1 88 ? 29.696 5.653 -13.238 1.00 72.56 88 ASN A O 1
ATOM 727 N N . ILE A 1 89 ? 30.223 7.096 -14.887 1.00 75.56 89 ILE A N 1
ATOM 728 C CA . ILE A 1 89 ? 29.022 6.880 -15.704 1.00 75.56 89 ILE A CA 1
ATOM 729 C C . ILE A 1 89 ? 29.214 5.804 -16.789 1.00 75.56 89 ILE A C 1
ATOM 731 O O . ILE A 1 89 ? 28.376 5.682 -17.679 1.00 75.56 89 ILE A O 1
ATOM 735 N N . ASP A 1 90 ? 30.330 5.066 -16.743 1.00 73.62 90 ASP A N 1
ATOM 736 C CA . ASP A 1 90 ? 30.683 3.944 -17.633 1.00 73.62 90 ASP A CA 1
ATOM 737 C C . ASP A 1 90 ? 30.257 4.158 -19.101 1.00 73.62 90 ASP A C 1
ATOM 739 O O . ASP A 1 90 ? 29.532 3.365 -19.700 1.00 73.62 90 ASP A O 1
ATOM 743 N N . GLY A 1 91 ? 30.606 5.323 -19.660 1.00 74.50 91 GLY A N 1
ATOM 744 C CA . GLY A 1 91 ? 30.355 5.631 -21.069 1.00 74.50 91 GLY A CA 1
ATOM 745 C C . GLY A 1 91 ? 28.881 5.623 -21.492 1.00 74.50 91 GLY A C 1
ATOM 746 O O . GLY A 1 91 ? 28.586 5.191 -22.607 1.00 74.50 91 GLY A O 1
ATOM 747 N N . CYS A 1 92 ? 27.965 6.098 -20.637 1.00 80.62 92 CYS A N 1
ATOM 748 C CA . CYS A 1 92 ? 26.526 6.131 -20.916 1.00 80.62 92 CYS A CA 1
ATOM 749 C C . CYS A 1 92 ? 26.202 6.594 -22.356 1.00 80.62 92 CYS A C 1
ATOM 751 O O . CYS A 1 92 ? 26.538 7.723 -22.744 1.00 80.62 92 CYS A O 1
ATOM 753 N N . PRO A 1 93 ? 25.508 5.755 -23.154 1.00 77.31 93 PRO A N 1
ATOM 754 C CA . PRO A 1 93 ? 25.306 5.993 -24.581 1.00 77.31 93 PRO A CA 1
ATOM 755 C C . PRO A 1 93 ? 24.460 7.239 -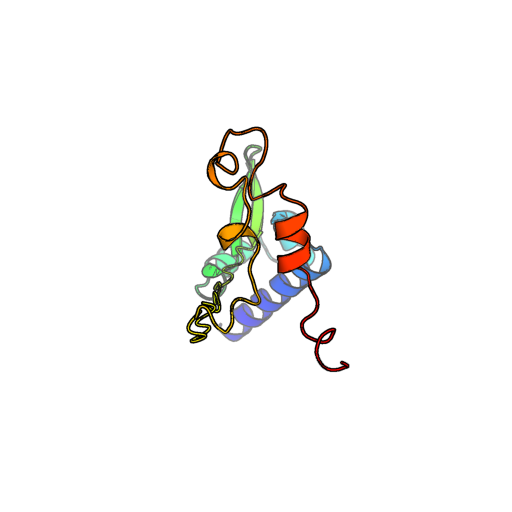24.845 1.00 77.31 93 PRO A C 1
ATOM 757 O O . PRO A 1 93 ? 24.556 7.835 -25.911 1.00 77.31 93 PRO A O 1
ATOM 760 N N . CYS A 1 94 ? 23.666 7.694 -23.876 1.00 77.00 94 CYS A N 1
ATOM 761 C CA . CYS A 1 94 ? 22.869 8.911 -24.008 1.00 77.00 94 CYS A CA 1
ATOM 762 C C . CYS A 1 94 ? 23.706 10.201 -24.035 1.00 77.00 94 CYS A C 1
ATOM 764 O O . CYS A 1 94 ? 23.166 11.240 -24.383 1.00 77.00 94 CYS A O 1
ATOM 766 N N . PHE A 1 95 ? 24.999 10.174 -23.704 1.00 75.56 95 PHE A N 1
ATOM 767 C CA . PHE A 1 95 ? 25.866 11.358 -23.817 1.00 75.56 95 PHE A CA 1
ATOM 768 C C . PHE A 1 95 ? 26.821 11.298 -25.014 1.00 75.56 95 PHE A C 1
ATOM 770 O O . PHE A 1 95 ? 27.502 12.277 -25.310 1.00 75.56 95 PHE A O 1
ATOM 777 N N . THR A 1 96 ? 26.869 10.160 -25.710 1.00 72.56 96 THR A N 1
ATOM 778 C CA . THR A 1 96 ? 27.815 9.891 -26.804 1.00 72.56 96 THR A CA 1
ATOM 779 C C . THR A 1 96 ? 27.138 9.415 -28.094 1.00 72.56 96 THR A C 1
ATOM 781 O O . THR A 1 96 ? 27.793 9.322 -29.132 1.00 72.56 96 THR A O 1
ATOM 784 N N . CYS A 1 97 ? 25.830 9.131 -28.070 1.00 76.81 97 CYS A N 1
ATOM 785 C CA . CYS A 1 97 ? 25.068 8.690 -29.235 1.00 76.81 97 CYS A CA 1
ATOM 786 C C . CYS A 1 97 ? 24.906 9.813 -30.266 1.00 76.81 97 CYS A C 1
ATOM 788 O O . CYS A 1 97 ? 24.488 10.923 -29.949 1.00 76.81 97 CYS A O 1
ATOM 790 N N . TYR A 1 98 ? 25.158 9.484 -31.532 1.00 74.56 98 TYR A N 1
ATOM 791 C CA . TYR A 1 98 ? 25.010 10.404 -32.661 1.00 74.56 98 TYR A CA 1
ATOM 792 C C . TYR A 1 98 ? 23.550 10.797 -32.945 1.00 74.56 98 TYR A C 1
ATOM 794 O O . TYR A 1 98 ? 23.287 11.854 -33.507 1.00 74.56 98 TYR A O 1
ATOM 802 N N . GLU A 1 99 ? 22.584 9.966 -32.546 1.00 72.69 99 GLU A N 1
ATOM 803 C CA . GLU A 1 99 ? 21.155 10.220 -32.772 1.00 72.69 99 GLU A CA 1
ATOM 804 C C . GLU A 1 99 ? 20.473 10.949 -31.603 1.00 72.69 99 GLU A C 1
ATOM 806 O O . GLU A 1 99 ? 19.243 10.945 -31.511 1.00 72.69 99 GLU A O 1
ATOM 811 N N . LEU A 1 100 ? 21.241 11.584 -30.706 1.00 72.00 100 LEU A N 1
ATOM 812 C CA . LEU A 1 100 ? 20.705 12.257 -29.520 1.00 72.00 100 LEU A CA 1
ATOM 813 C C . LEU A 1 100 ? 19.635 13.302 -29.864 1.00 72.00 100 LEU A C 1
ATOM 815 O O . LEU A 1 100 ? 18.593 13.345 -29.218 1.00 72.00 100 LEU A O 1
ATOM 819 N N . ASP A 1 101 ? 19.838 14.065 -30.939 1.00 71.44 101 ASP A N 1
ATOM 820 C CA . ASP A 1 101 ? 18.894 15.093 -31.402 1.00 71.44 101 ASP A CA 1
ATOM 821 C C . ASP A 1 101 ? 17.523 14.517 -31.798 1.00 71.44 101 ASP A C 1
ATOM 823 O O . ASP A 1 101 ? 16.506 15.214 -31.800 1.00 71.44 101 ASP A O 1
ATOM 827 N N . ARG A 1 102 ? 17.484 13.222 -32.131 1.00 70.88 102 ARG A N 1
ATOM 828 C CA . ARG A 1 102 ? 16.268 12.483 -32.491 1.00 70.88 102 ARG A CA 1
ATOM 829 C C . ARG A 1 102 ? 15.695 11.712 -31.303 1.00 70.88 102 ARG A C 1
ATOM 831 O O . ARG A 1 102 ? 14.549 11.279 -31.381 1.00 70.88 102 ARG A O 1
ATOM 838 N N . CYS A 1 103 ? 16.448 11.577 -30.213 1.00 72.75 103 CYS A N 1
ATOM 839 C CA . CYS A 1 103 ? 16.057 10.900 -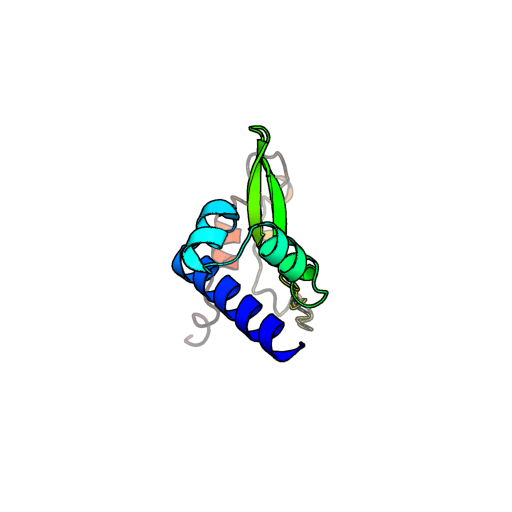28.983 1.00 72.75 103 CYS A CA 1
ATOM 840 C C . CYS A 1 103 ? 15.340 11.888 -28.050 1.00 72.75 103 CYS A C 1
ATOM 842 O O . CYS A 1 103 ? 15.949 12.493 -27.171 1.00 72.75 103 CYS A O 1
ATOM 844 N N . ASN A 1 104 ? 14.041 12.104 -28.272 1.00 67.12 104 ASN A N 1
ATOM 845 C CA . ASN A 1 104 ? 13.229 13.003 -27.445 1.00 67.12 104 ASN A CA 1
ATOM 846 C C . ASN A 1 104 ? 11.806 12.456 -27.273 1.00 67.12 104 ASN A C 1
ATOM 848 O O . ASN A 1 104 ? 11.336 11.627 -28.054 1.00 67.12 104 ASN A O 1
ATOM 852 N N . ILE A 1 105 ? 11.105 12.931 -26.249 1.00 65.25 105 ILE A N 1
ATOM 853 C CA . ILE A 1 105 ? 9.724 12.548 -25.958 1.00 65.25 105 ILE A CA 1
ATOM 854 C C . ILE A 1 105 ? 8.839 12.959 -27.146 1.00 65.25 105 ILE A C 1
ATOM 856 O O . ILE A 1 105 ? 8.724 14.140 -27.464 1.00 65.25 105 ILE A O 1
ATOM 860 N N . GLY A 1 106 ? 8.222 11.973 -27.804 1.00 64.88 106 GLY A N 1
ATOM 861 C CA . GLY A 1 106 ? 7.373 12.170 -28.988 1.00 64.88 106 GLY A CA 1
ATOM 862 C C . GLY A 1 106 ? 8.057 11.926 -30.340 1.00 64.88 106 GLY A C 1
ATOM 863 O O . GLY A 1 106 ? 7.389 12.014 -31.368 1.00 64.88 106 GLY A O 1
ATOM 864 N N . ASN A 1 107 ? 9.349 11.584 -30.356 1.00 68.88 107 ASN A N 1
ATOM 865 C CA . ASN A 1 107 ? 10.068 11.159 -31.559 1.00 68.88 107 ASN A CA 1
ATOM 866 C C . ASN A 1 107 ? 10.022 9.629 -31.752 1.00 68.88 107 ASN A C 1
ATOM 868 O O . ASN A 1 107 ? 9.729 8.896 -30.807 1.00 68.88 107 ASN A O 1
ATOM 872 N N . PRO A 1 108 ? 10.342 9.114 -32.960 1.00 65.94 108 PRO A N 1
ATOM 873 C CA . PRO A 1 108 ? 10.351 7.672 -33.238 1.00 65.94 108 PRO A CA 1
ATOM 874 C C . PRO A 1 108 ? 11.382 6.876 -32.422 1.00 65.94 108 PRO A C 1
ATOM 876 O O . PRO A 1 108 ? 11.290 5.655 -32.368 1.00 65.94 108 PRO A O 1
ATOM 879 N N . ILE A 1 109 ? 12.358 7.549 -31.806 1.00 66.06 109 ILE A N 1
ATOM 880 C CA . ILE A 1 109 ? 13.334 6.954 -30.893 1.00 66.06 109 ILE A CA 1
ATOM 881 C C . ILE A 1 109 ? 13.169 7.667 -29.551 1.00 66.06 109 ILE A C 1
ATOM 883 O O . ILE A 1 109 ? 13.377 8.875 -29.449 1.00 66.06 109 ILE A O 1
ATOM 887 N N . SER A 1 110 ? 12.761 6.916 -28.535 1.00 66.62 110 SER A N 1
ATOM 888 C CA . SER A 1 110 ? 12.596 7.389 -27.162 1.00 66.62 110 SER A CA 1
ATOM 889 C C . SER A 1 110 ? 13.698 6.800 -26.292 1.00 66.62 110 SER A C 1
ATOM 891 O O . SER A 1 110 ? 14.108 5.658 -26.495 1.00 66.62 110 SER A O 1
ATOM 893 N N . SER A 1 111 ? 14.145 7.541 -25.278 1.00 67.00 111 SER A N 1
ATOM 894 C CA . SER A 1 111 ? 15.088 7.031 -24.274 1.00 67.00 111 SER A CA 1
ATOM 895 C C . SER A 1 111 ? 14.525 5.822 -23.516 1.00 67.00 111 SER A C 1
ATOM 897 O O . SER A 1 111 ? 15.292 5.016 -23.003 1.00 67.00 111 SER A O 1
ATOM 899 N N . VAL A 1 112 ? 13.194 5.681 -23.482 1.00 71.50 112 VAL A N 1
ATOM 900 C CA . VAL A 1 112 ? 12.489 4.547 -22.866 1.00 71.50 112 VAL A CA 1
ATOM 901 C C . VAL A 1 112 ? 12.664 3.264 -23.685 1.00 71.50 112 VAL A C 1
ATOM 903 O O . VAL A 1 112 ? 12.882 2.203 -23.112 1.00 71.50 112 VAL A O 1
ATOM 906 N N . ASP A 1 113 ? 12.629 3.374 -25.014 1.00 72.62 113 ASP A N 1
ATOM 907 C CA . ASP A 1 113 ? 12.681 2.237 -25.944 1.00 72.62 113 ASP A CA 1
ATOM 908 C C . ASP A 1 113 ? 14.064 2.065 -26.592 1.00 72.62 113 ASP A C 1
ATOM 910 O O . ASP A 1 113 ? 14.236 1.281 -27.526 1.00 72.62 113 ASP A O 1
ATOM 914 N N . CYS A 1 114 ? 15.069 2.820 -26.138 1.00 77.25 114 CYS A N 1
ATOM 915 C CA . CYS A 1 114 ? 16.401 2.796 -26.722 1.00 77.25 114 CYS A CA 1
ATOM 916 C C . CYS A 1 114 ? 17.146 1.516 -26.300 1.00 77.25 114 CYS A C 1
ATOM 918 O O . CYS A 1 114 ? 17.565 1.405 -25.143 1.00 77.25 114 CYS A O 1
ATOM 920 N N . PRO A 1 115 ? 17.419 0.573 -27.224 1.00 79.31 115 PRO A N 1
ATOM 921 C CA . PRO A 1 115 ? 18.036 -0.705 -26.872 1.00 79.31 115 PRO A CA 1
ATOM 922 C C . PRO A 1 115 ? 19.472 -0.542 -26.362 1.00 79.31 115 PRO A C 1
ATOM 924 O O . PRO A 1 115 ? 19.948 -1.373 -25.593 1.00 79.31 115 PRO A O 1
ATOM 927 N N . LEU A 1 116 ? 20.172 0.520 -26.778 1.00 79.88 116 LEU A N 1
ATOM 928 C CA . LEU A 1 116 ? 21.512 0.842 -26.283 1.00 79.88 116 LEU A CA 1
ATOM 929 C C . LEU A 1 116 ? 21.463 1.316 -24.829 1.00 79.88 116 LEU A C 1
ATOM 931 O O . LEU A 1 116 ? 22.283 0.889 -24.022 1.00 79.88 116 LEU A O 1
ATOM 935 N N . PHE A 1 117 ? 20.480 2.154 -24.491 1.00 81.38 117 PHE A N 1
ATOM 936 C CA . PHE A 1 117 ? 20.307 2.650 -23.131 1.00 81.38 117 PHE A CA 1
ATOM 937 C C . PHE A 1 117 ? 19.872 1.537 -22.179 1.00 81.38 117 PHE A C 1
ATOM 939 O O . PHE A 1 117 ? 20.465 1.398 -21.115 1.00 81.38 117 PHE A O 1
ATOM 946 N N . SER A 1 118 ? 18.916 0.690 -22.578 1.00 81.69 118 SER A N 1
ATOM 947 C CA . SER A 1 118 ? 18.496 -0.450 -21.755 1.00 81.69 118 SER A CA 1
ATOM 948 C C . SER A 1 118 ? 19.655 -1.413 -21.492 1.00 81.69 118 SER A C 1
ATOM 950 O O . SER A 1 118 ? 19.855 -1.828 -20.358 1.00 81.69 118 SER A O 1
ATOM 952 N N . LYS A 1 119 ? 20.464 -1.734 -22.511 1.00 82.44 119 LYS A N 1
ATOM 953 C CA . LYS A 1 119 ? 21.643 -2.595 -22.330 1.00 82.44 119 LYS A CA 1
ATOM 954 C C . LYS A 1 119 ? 22.670 -2.000 -21.374 1.00 82.44 119 LYS A C 1
ATOM 956 O O . LYS A 1 119 ? 23.242 -2.743 -20.594 1.00 82.44 119 LYS A O 1
ATOM 961 N N . TRP A 1 120 ? 22.898 -0.690 -21.437 1.00 83.69 120 TRP A N 1
ATOM 962 C CA . TRP A 1 120 ? 23.796 -0.007 -20.508 1.00 83.69 120 TRP A CA 1
ATOM 963 C C . TRP A 1 120 ? 23.235 -0.002 -19.078 1.00 83.69 120 TRP A C 1
ATOM 965 O O . TRP A 1 120 ? 23.954 -0.317 -18.139 1.00 83.69 120 TRP A O 1
ATOM 975 N N . LEU A 1 121 ? 21.937 0.273 -18.917 1.00 82.19 121 LEU A N 1
ATOM 976 C CA . LEU A 1 121 ? 21.277 0.337 -17.610 1.00 82.19 121 LEU A CA 1
ATOM 977 C C . LEU A 1 121 ? 21.235 -1.020 -16.889 1.00 82.19 121 LEU A C 1
ATOM 979 O O . LEU A 1 121 ? 21.308 -1.062 -15.665 1.00 82.19 121 LEU A O 1
ATOM 983 N N . PHE A 1 122 ? 21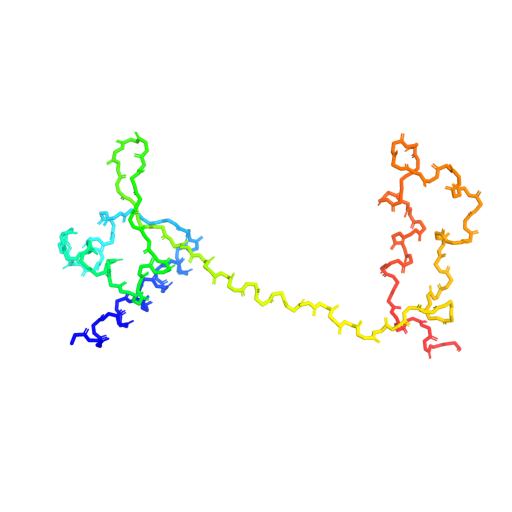.095 -2.113 -17.643 1.00 83.44 122 PHE A N 1
ATOM 984 C CA . PHE A 1 122 ? 21.020 -3.480 -17.116 1.00 83.44 122 PHE A CA 1
ATOM 985 C C . PHE A 1 122 ? 22.334 -4.262 -17.256 1.00 83.44 122 PHE A C 1
ATOM 987 O O . PHE A 1 122 ? 22.325 -5.480 -17.103 1.00 83.44 122 PHE A O 1
ATOM 994 N N . LYS A 1 123 ? 23.452 -3.596 -17.572 1.00 79.38 123 LYS A N 1
ATOM 995 C CA . LYS A 1 123 ? 24.771 -4.237 -17.586 1.00 79.38 123 LYS A CA 1
ATOM 996 C C . LYS A 1 123 ? 25.159 -4.584 -16.148 1.00 79.38 123 LYS A C 1
ATOM 998 O O . LYS A 1 123 ? 25.166 -3.708 -15.283 1.00 79.38 123 LYS A O 1
ATOM 1003 N N . ASP A 1 124 ? 25.477 -5.849 -15.893 1.00 72.00 124 ASP A N 1
ATOM 1004 C CA . ASP A 1 124 ? 25.939 -6.279 -14.578 1.00 72.00 124 ASP A CA 1
ATOM 1005 C C . ASP A 1 124 ? 27.327 -5.671 -14.282 1.00 72.00 124 ASP A C 1
ATOM 1007 O O . ASP A 1 124 ? 28.249 -5.805 -15.092 1.00 72.00 124 ASP A O 1
ATOM 1011 N N . PRO A 1 125 ? 27.524 -5.020 -13.120 1.00 64.31 125 PRO A N 1
ATOM 1012 C CA . PRO A 1 125 ? 28.788 -4.361 -12.774 1.00 64.31 125 PRO A CA 1
ATOM 1013 C C . PRO A 1 125 ? 29.956 -5.338 -12.551 1.00 64.31 125 PRO A C 1
ATOM 1015 O O . PRO A 1 125 ? 31.096 -4.908 -12.376 1.00 64.31 125 PRO A O 1
ATOM 1018 N N . ASP A 1 126 ? 29.693 -6.646 -12.531 1.00 59.75 126 ASP A N 1
ATOM 1019 C CA . ASP A 1 126 ? 30.704 -7.680 -12.312 1.00 59.75 126 ASP A CA 1
ATOM 1020 C C . ASP A 1 126 ? 31.312 -8.243 -13.611 1.00 59.75 126 ASP A C 1
ATOM 1022 O O . ASP A 1 126 ? 32.318 -8.945 -13.540 1.00 59.75 126 ASP A O 1
ATOM 1026 N N . GLU A 1 127 ? 30.806 -7.876 -14.798 1.00 56.56 127 GLU A N 1
ATOM 1027 C CA . GLU A 1 127 ? 31.386 -8.322 -16.081 1.00 56.56 127 GLU A CA 1
ATOM 1028 C C . GLU A 1 127 ? 32.733 -7.648 -16.427 1.00 56.56 127 GLU A C 1
ATOM 1030 O O . GLU A 1 127 ? 33.454 -8.119 -17.307 1.00 56.56 127 GLU A O 1
ATOM 1035 N N . GLU A 1 128 ? 33.118 -6.566 -15.740 1.00 54.72 128 GLU A N 1
ATOM 1036 C CA . GLU A 1 128 ? 34.354 -5.819 -16.040 1.00 54.72 128 GLU A CA 1
ATOM 1037 C C . GLU A 1 128 ? 35.566 -6.190 -15.178 1.00 54.72 128 GLU A C 1
ATOM 1039 O O . GLU A 1 128 ? 36.678 -5.762 -15.478 1.00 54.72 128 GLU A O 1
ATOM 1044 N N . LYS A 1 129 ? 35.405 -7.008 -14.131 1.00 53.31 129 LYS A N 1
ATOM 1045 C CA . LYS A 1 129 ? 36.536 -7.385 -13.257 1.00 53.31 129 LYS A CA 1
ATOM 1046 C C . LYS A 1 129 ? 37.403 -8.527 -13.803 1.00 53.31 129 LYS A C 1
ATOM 1048 O O . LYS A 1 129 ? 38.408 -8.855 -13.178 1.00 53.31 129 LYS A O 1
ATOM 1053 N N . GLU A 1 130 ? 37.043 -9.126 -14.939 1.00 48.97 130 GLU A N 1
ATOM 1054 C CA . GLU A 1 130 ? 37.740 -10.289 -15.521 1.00 48.97 130 GLU A CA 1
ATOM 1055 C C . GLU A 1 130 ? 38.516 -10.007 -16.826 1.00 48.97 130 GLU A C 1
ATOM 1057 O O . GLU A 1 130 ? 38.844 -10.943 -17.560 1.00 48.97 130 GLU A O 1
ATOM 1062 N N . LYS A 1 131 ? 38.875 -8.753 -17.130 1.00 41.44 131 LYS A N 1
ATOM 1063 C CA . LYS A 1 131 ? 39.794 -8.444 -18.244 1.00 41.44 131 LYS A CA 1
ATOM 1064 C C . LYS A 1 131 ? 41.036 -7.678 -17.821 1.00 41.44 131 LYS A C 1
ATOM 1066 O O . LYS A 1 131 ? 40.903 -6.713 -17.042 1.00 41.44 131 LYS A O 1
#